Protein AF-A0A7V6SIL3-F1 (afdb_monomer)

Nearest PDB structures (foldseek):
  4f2d-assembly1_A  TM=9.673E-01  e=4.602E-10  Escherichia coli K-12
  7cwv-assembly1_A  TM=9.764E-01  e=1.176E-09  Thermotoga maritima MSB8
  7ch3-assembly1_A  TM=9.805E-01  e=1.644E-09  Thermotoga maritima MSB8
  7cwv-assembly2_B-2  TM=9.806E-01  e=3.437E-09  Thermotoga maritima MSB8
  7ch3-assembly2_E  TM=9.803E-01  e=3.214E-09  Thermotoga maritima MSB8

Secondary structure (DSSP, 8-state):
---TTTT-EEEEEEE--GGGHHHHHHHHHHHHHHHHHHHHT-TT--SEEEE-PPB-SHHHHHHHHHHHHH-TTEEEEEEEESS---GGGTTTT-

pLDDT: mean 96.99, std 4.19, range [65.94, 98.88]

Mean predicted aligned error: 2.57 Å

Solvent-accessible surface area (backbone atoms only — not comparable to full-atom values): 5262 Å² total; per-residue (Å²): 132,82,67,91,37,68,85,32,30,30,38,37,39,35,31,32,44,73,91,64,43,68,70,53,50,50,49,52,47,50,57,50,46,52,52,31,52,52,48,40,69,32,89,90,40,81,41,46,48,42,67,50,78,70,31,49,48,39,67,56,36,26,47,53,40,52,51,46,74,70,35,89,41,42,80,48,74,47,82,44,65,83,43,84,39,69,66,78,37,44,62,81,39,107

Radius of gyration: 13.95 Å; Cα contacts (8 Å, |Δi|>4): 142; chains: 1; bounding box: 27×30×39 Å

Sequence (94 aa):
MRNPFESREIWFLTGSQDLYGPETLEQVAEQSREIAATLDAAASVPVKIVWKPVLKEKDGIRRAMLEANAEDACVGVIAWMHTFSPAKMWIAGL

Structure (mmCIF, N/CA/C/O backbone):
data_AF-A0A7V6SIL3-F1
#
_entry.id   AF-A0A7V6SIL3-F1
#
loop_
_atom_site.group_PDB
_atom_site.id
_atom_site.type_symbol
_atom_site.label_atom_id
_atom_site.label_alt_id
_atom_site.label_comp_id
_atom_site.label_asym_id
_atom_site.label_entity_id
_atom_site.label_seq_id
_atom_site.pdbx_PDB_ins_code
_atom_site.Cartn_x
_atom_site.Cartn_y
_atom_site.Cartn_z
_atom_site.occupancy
_atom_site.B_iso_or_equiv
_atom_site.auth_seq_id
_atom_site.auth_comp_id
_atom_site.auth_asym_id
_atom_site.auth_atom_id
_atom_site.pdbx_PDB_model_num
ATOM 1 N N . MET A 1 1 ? 16.768 -8.830 -23.675 1.00 65.94 1 MET A N 1
ATOM 2 C CA . MET A 1 1 ? 16.440 -9.805 -22.611 1.00 65.94 1 MET A CA 1
ATOM 3 C C . MET A 1 1 ? 14.984 -9.572 -22.239 1.00 65.94 1 MET A C 1
ATOM 5 O O . MET A 1 1 ? 14.604 -8.412 -22.161 1.00 65.94 1 MET A O 1
ATOM 9 N N . ARG A 1 2 ? 14.155 -10.614 -22.115 1.00 81.06 2 ARG A N 1
ATOM 10 C CA . ARG A 1 2 ? 12.747 -10.452 -21.710 1.00 81.06 2 ARG A CA 1
ATOM 11 C C . ARG A 1 2 ? 12.720 -10.008 -20.244 1.00 81.06 2 ARG A C 1
ATOM 13 O O . ARG A 1 2 ? 13.493 -10.558 -19.463 1.00 81.06 2 ARG A O 1
ATOM 20 N N . ASN A 1 3 ? 11.911 -9.009 -19.889 1.00 84.56 3 ASN A N 1
ATOM 21 C CA . ASN A 1 3 ? 11.769 -8.600 -18.492 1.00 84.56 3 ASN A CA 1
ATOM 22 C C . ASN A 1 3 ? 11.131 -9.772 -17.715 1.00 84.56 3 ASN A C 1
ATOM 24 O O . ASN A 1 3 ? 10.008 -10.146 -18.047 1.00 84.56 3 ASN A O 1
ATOM 28 N N . PRO A 1 4 ? 11.808 -10.380 -16.721 1.00 88.88 4 PRO A N 1
ATOM 29 C CA . PRO A 1 4 ? 11.248 -11.508 -15.971 1.00 88.88 4 PRO A CA 1
ATOM 30 C C . PRO A 1 4 ? 10.019 -11.125 -15.129 1.00 88.88 4 PRO A C 1
ATOM 32 O O . PRO A 1 4 ? 9.299 -12.009 -14.674 1.00 88.88 4 PRO A O 1
ATOM 35 N N . PHE A 1 5 ? 9.767 -9.826 -14.944 1.00 94.06 5 PHE A N 1
ATOM 36 C CA . PHE A 1 5 ? 8.622 -9.275 -14.219 1.00 94.06 5 PHE A CA 1
ATOM 37 C C . PHE A 1 5 ? 7.493 -8.801 -15.146 1.00 94.06 5 PHE A C 1
ATOM 39 O O . PHE A 1 5 ? 6.582 -8.106 -14.701 1.00 94.06 5 PHE A O 1
ATOM 46 N N . GLU A 1 6 ? 7.534 -9.159 -16.433 1.00 92.25 6 GLU A N 1
ATOM 47 C CA . GLU A 1 6 ? 6.430 -8.907 -17.363 1.00 92.25 6 GLU A CA 1
ATOM 48 C C . GLU A 1 6 ? 5.114 -9.461 -16.773 1.00 92.25 6 GLU A C 1
ATOM 50 O O . GLU A 1 6 ? 5.058 -10.605 -16.318 1.00 92.25 6 GLU A O 1
ATOM 55 N N . SER A 1 7 ? 4.074 -8.619 -16.718 1.00 94.94 7 SER A N 1
ATOM 56 C CA . SER A 1 7 ? 2.770 -8.916 -16.091 1.00 94.94 7 SER A CA 1
ATOM 57 C C . SER A 1 7 ? 2.788 -9.217 -14.581 1.00 94.94 7 SER A C 1
ATOM 59 O O . SER A 1 7 ? 1.805 -9.742 -14.064 1.00 94.94 7 SER A O 1
ATOM 61 N N . ARG A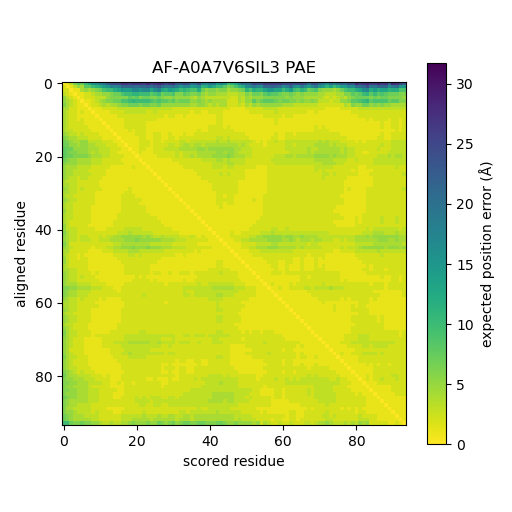 1 8 ? 3.865 -8.884 -13.859 1.00 97.94 8 ARG A N 1
ATOM 62 C CA . ARG A 1 8 ? 3.926 -8.961 -12.390 1.00 97.94 8 ARG A CA 1
ATOM 63 C C . ARG A 1 8 ? 3.754 -7.587 -11.759 1.00 97.94 8 ARG A C 1
ATOM 65 O O . ARG A 1 8 ? 4.125 -6.572 -12.349 1.00 97.94 8 ARG A O 1
ATOM 72 N N . GLU A 1 9 ? 3.233 -7.568 -10.541 1.00 98.50 9 GLU A N 1
ATOM 73 C CA . GLU A 1 9 ? 3.044 -6.353 -9.761 1.00 98.50 9 GLU A CA 1
ATOM 74 C C . GLU A 1 9 ? 3.442 -6.521 -8.295 1.00 98.50 9 GLU A C 1
ATOM 76 O O . GLU A 1 9 ? 3.400 -7.612 -7.729 1.00 98.50 9 GLU A O 1
ATOM 81 N N . ILE A 1 10 ? 3.834 -5.408 -7.683 1.00 98.69 10 ILE A N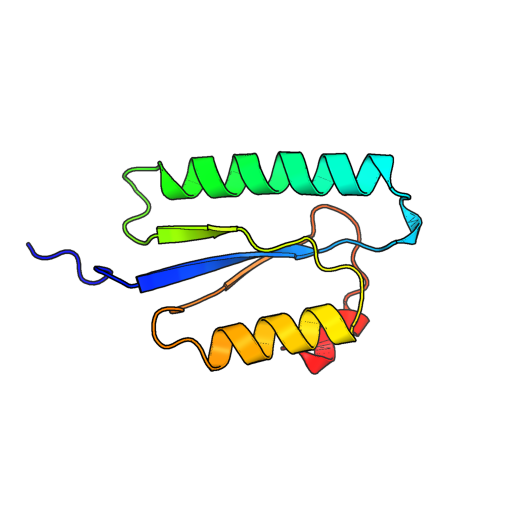 1
ATOM 82 C CA . ILE A 1 10 ? 4.031 -5.275 -6.244 1.00 98.69 10 ILE A CA 1
ATOM 83 C C . ILE A 1 10 ? 2.997 -4.287 -5.720 1.00 98.69 10 ILE A C 1
ATOM 85 O O . ILE A 1 10 ? 2.826 -3.197 -6.271 1.00 98.69 10 ILE A O 1
ATOM 89 N N . TRP A 1 11 ? 2.307 -4.649 -4.643 1.00 98.81 11 TRP A N 1
ATOM 90 C CA . TRP A 1 11 ? 1.315 -3.769 -4.033 1.00 98.81 11 TRP A CA 1
ATOM 91 C C . TRP A 1 11 ? 1.964 -2.818 -3.037 1.00 98.81 11 TRP A C 1
ATOM 93 O O . TRP A 1 11 ? 2.681 -3.241 -2.135 1.00 98.81 11 TRP A O 1
ATOM 103 N N . PHE A 1 12 ? 1.675 -1.528 -3.171 1.00 98.88 12 PHE A N 1
ATOM 104 C CA . PHE A 1 12 ? 2.110 -0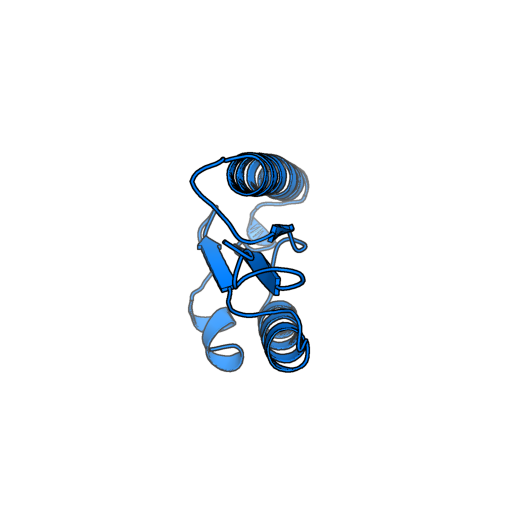.497 -2.239 1.00 98.88 12 PHE A CA 1
ATOM 105 C C . PHE A 1 12 ? 0.998 -0.231 -1.218 1.00 98.88 12 PHE A C 1
ATOM 107 O O . PHE A 1 12 ? -0.022 0.391 -1.526 1.00 98.88 12 PHE A O 1
ATOM 114 N N . LEU A 1 13 ? 1.189 -0.746 -0.005 1.00 98.81 13 LEU A N 1
ATOM 115 C CA . LEU A 1 13 ? 0.246 -0.689 1.105 1.00 98.81 13 LEU A CA 1
ATOM 116 C C . LEU A 1 13 ? 0.653 0.411 2.084 1.00 98.81 13 LEU A C 1
ATOM 118 O O . LEU A 1 13 ? 1.755 0.396 2.634 1.00 98.81 13 LEU A O 1
ATOM 122 N N . THR A 1 14 ? -0.265 1.339 2.346 1.00 98.81 14 THR A N 1
ATOM 123 C CA . THR A 1 14 ? -0.026 2.457 3.268 1.00 98.81 14 THR A CA 1
ATOM 124 C C . THR A 1 14 ? -0.818 2.270 4.553 1.00 98.81 14 THR A C 1
ATOM 126 O O . THR A 1 14 ? -2.033 2.093 4.503 1.00 98.81 14 THR A O 1
ATOM 129 N N . GLY A 1 15 ? -0.142 2.312 5.700 1.00 98.38 15 GLY A N 1
ATOM 130 C CA . GLY A 1 15 ? -0.755 2.183 7.020 1.00 98.38 15 GLY A CA 1
ATOM 131 C C . GLY A 1 15 ? -1.039 3.521 7.694 1.00 98.38 15 GLY A C 1
ATOM 132 O O . GLY A 1 15 ? -0.179 4.402 7.726 1.00 98.38 15 GLY A O 1
ATOM 133 N N . SER A 1 16 ? -2.228 3.642 8.286 1.00 98.31 16 SER A N 1
ATOM 134 C CA . SER A 1 16 ? -2.636 4.760 9.142 1.00 98.31 16 SER A CA 1
ATOM 135 C C . SER A 1 16 ? -3.676 4.302 10.189 1.00 98.31 16 SER A C 1
ATOM 137 O O . SER A 1 16 ? -3.698 3.120 10.546 1.00 98.31 16 SER A O 1
ATOM 139 N N . GLN A 1 17 ? -4.488 5.223 10.719 1.00 97.06 17 GLN A N 1
ATOM 140 C CA . GLN A 1 17 ? -5.622 4.982 11.626 1.00 97.06 17 GLN A CA 1
ATOM 141 C C . GLN A 1 17 ? -6.611 6.159 11.585 1.00 97.06 17 GLN A C 1
ATOM 143 O O . GLN A 1 17 ? -6.219 7.298 11.337 1.00 97.06 17 GLN A O 1
ATOM 148 N N . ASP A 1 18 ? -7.887 5.908 11.887 1.00 95.06 18 ASP A N 1
ATOM 149 C CA . ASP A 1 18 ? -8.946 6.930 11.804 1.00 95.06 18 ASP A CA 1
ATOM 150 C C . ASP A 1 18 ? -8.811 8.081 12.815 1.00 95.06 18 ASP A C 1
ATOM 152 O O . ASP A 1 18 ? -9.398 9.143 12.616 1.00 95.06 18 ASP A O 1
ATOM 156 N N . LEU A 1 19 ? -7.996 7.919 13.867 1.00 96.31 19 LEU A N 1
ATOM 157 C CA . LEU A 1 19 ? -7.761 8.956 14.883 1.00 96.31 19 LEU A CA 1
ATOM 158 C C . LEU A 1 19 ? -7.178 10.260 14.316 1.00 96.31 19 LEU A C 1
ATOM 160 O O . LEU A 1 19 ? -7.245 11.288 14.984 1.00 96.31 19 LEU A O 1
ATOM 164 N N . TYR A 1 20 ? -6.609 10.224 13.111 1.00 94.94 20 TYR A N 1
ATOM 165 C CA . TYR A 1 20 ? -6.043 11.400 12.453 1.00 94.94 20 TYR A CA 1
ATOM 166 C C . TYR A 1 20 ? -7.075 12.265 11.717 1.00 94.94 20 TYR A C 1
ATOM 1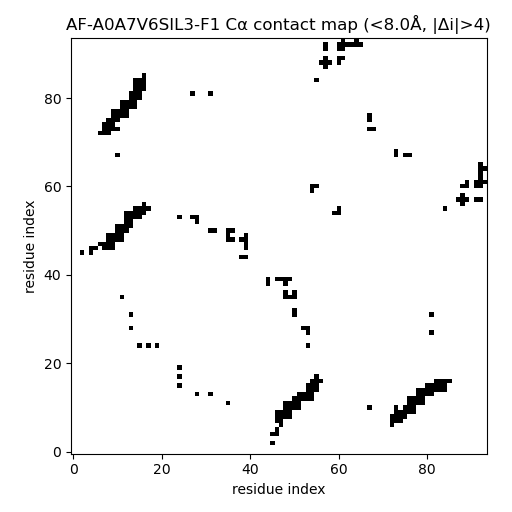68 O O . TYR A 1 20 ? -6.761 13.387 11.339 1.00 94.94 20 TYR A O 1
ATOM 176 N N . GLY A 1 21 ? -8.309 11.784 11.545 1.00 96.94 21 GLY A N 1
ATOM 177 C CA . GLY A 1 21 ? -9.358 12.528 10.852 1.00 96.94 21 GLY A CA 1
ATOM 178 C C . GLY A 1 21 ? -9.218 12.543 9.320 1.00 96.94 21 GLY A C 1
ATOM 179 O O . GLY A 1 21 ? -8.199 12.129 8.764 1.00 96.94 21 GLY A O 1
ATOM 180 N N . PRO A 1 22 ? -10.273 12.981 8.611 1.00 97.38 22 PRO A N 1
ATOM 181 C CA . PRO A 1 22 ? -10.388 12.824 7.161 1.00 97.38 22 PRO A CA 1
ATOM 182 C C . PRO A 1 22 ? -9.344 13.620 6.369 1.00 97.38 22 PRO A C 1
ATOM 184 O O . PRO A 1 22 ? -8.759 13.065 5.448 1.00 97.38 22 PRO A O 1
ATOM 187 N N . GLU A 1 23 ? -9.051 14.863 6.759 1.00 98.06 23 GLU A N 1
ATOM 188 C CA . GLU A 1 23 ? -8.080 15.724 6.064 1.00 98.06 23 GLU A CA 1
ATOM 189 C C . GLU A 1 23 ? -6.672 15.107 6.058 1.00 98.06 23 GLU A C 1
ATOM 191 O O . GLU A 1 23 ? -6.030 14.992 5.016 1.00 98.06 23 GLU A O 1
ATOM 196 N N . THR A 1 24 ? -6.206 14.613 7.211 1.00 97.62 24 THR A N 1
ATOM 197 C CA . THR A 1 24 ? -4.910 13.927 7.287 1.00 97.62 24 THR A CA 1
ATOM 198 C C . THR A 1 24 ? -4.913 12.625 6.489 1.00 97.62 24 THR A C 1
ATOM 200 O O . THR A 1 24 ? -3.918 12.296 5.850 1.00 97.62 24 THR A O 1
ATOM 203 N N . LEU A 1 25 ? -6.017 11.876 6.481 1.00 98.12 25 LEU A N 1
ATOM 204 C CA . LEU A 1 25 ? -6.114 10.645 5.693 1.00 98.12 25 LEU A CA 1
ATOM 205 C C . LEU A 1 25 ? -6.130 10.906 4.180 1.00 98.12 25 LEU A C 1
ATOM 207 O O . LEU A 1 25 ? -5.577 10.103 3.427 1.00 98.12 25 LEU A O 1
ATOM 211 N N . GLU A 1 26 ? -6.722 12.014 3.734 1.00 98.44 26 GLU A N 1
ATOM 212 C CA . GLU A 1 26 ? -6.652 12.470 2.343 1.00 98.44 26 GLU A CA 1
ATOM 213 C C . GLU A 1 26 ? -5.214 12.813 1.954 1.00 98.44 26 GLU A C 1
ATOM 215 O O . GLU A 1 26 ? -4.729 12.314 0.937 1.00 98.44 26 GLU A O 1
ATOM 220 N N . GLN A 1 27 ? -4.500 13.548 2.810 1.00 98.69 27 GLN A N 1
ATOM 221 C CA . GLN A 1 27 ? -3.087 13.860 2.604 1.00 98.69 27 GLN A CA 1
ATOM 222 C C . GLN A 1 27 ? -2.221 12.591 2.538 1.00 98.69 27 GLN A C 1
ATOM 224 O O . GLN A 1 27 ? -1.405 12.443 1.630 1.00 98.69 27 GLN A O 1
ATOM 229 N N . VAL A 1 28 ? -2.427 11.633 3.450 1.00 98.56 28 VAL A N 1
ATOM 230 C CA . VAL A 1 28 ? -1.726 10.335 3.432 1.00 98.56 28 VAL A CA 1
ATOM 231 C C . VAL A 1 28 ? -2.001 9.582 2.128 1.00 98.56 28 VAL A C 1
ATOM 233 O O . VAL A 1 28 ? -1.097 8.968 1.553 1.00 98.56 28 VAL A O 1
ATOM 236 N N . ALA A 1 29 ? -3.242 9.611 1.636 1.00 98.62 29 ALA A N 1
ATOM 237 C CA . ALA A 1 29 ? -3.607 8.969 0.379 1.00 98.62 29 ALA A CA 1
ATOM 238 C C . ALA A 1 29 ? -2.955 9.654 -0.833 1.00 98.62 29 ALA A C 1
ATOM 240 O O . ALA A 1 29 ? -2.513 8.966 -1.748 1.00 98.62 29 ALA A O 1
ATOM 241 N N . GLU A 1 30 ? -2.873 10.983 -0.844 1.00 98.75 30 GLU A N 1
ATOM 242 C CA . GLU A 1 30 ? -2.192 11.751 -1.890 1.00 98.75 30 GLU A CA 1
ATOM 243 C C . GLU A 1 30 ? -0.688 11.451 -1.916 1.00 98.75 30 GLU A C 1
ATOM 245 O O . GLU A 1 30 ? -0.168 10.985 -2.931 1.00 98.75 30 GLU A O 1
ATOM 250 N N . GLN A 1 31 ? -0.015 11.607 -0.775 1.00 98.75 31 GLN A N 1
ATOM 251 C CA . GLN A 1 31 ? 1.433 11.418 -0.647 1.00 98.75 31 GLN A CA 1
ATOM 252 C C . GLN A 1 31 ? 1.854 9.974 -0.958 1.00 98.75 31 GLN A C 1
ATOM 254 O O . GLN A 1 31 ? 2.857 9.734 -1.631 1.00 98.75 31 GLN A O 1
ATOM 259 N N . SER A 1 32 ? 1.064 8.981 -0.535 1.00 98.75 32 SER A N 1
ATOM 260 C CA . SER A 1 32 ? 1.339 7.579 -0.879 1.00 98.75 32 SER A CA 1
ATOM 261 C C . SER A 1 32 ? 1.117 7.250 -2.355 1.00 98.75 32 SER A C 1
ATOM 263 O O . SER A 1 32 ? 1.865 6.433 -2.898 1.00 98.75 32 SER A O 1
ATOM 265 N N . ARG A 1 33 ? 0.138 7.873 -3.030 1.00 98.69 33 ARG A N 1
ATOM 266 C CA . ARG A 1 33 ? -0.029 7.722 -4.487 1.00 98.69 33 ARG A CA 1
ATOM 267 C C . ARG A 1 33 ? 1.150 8.312 -5.244 1.00 98.69 33 ARG A C 1
ATOM 269 O O . ARG A 1 33 ? 1.627 7.677 -6.179 1.00 98.69 33 ARG A O 1
ATOM 276 N N . GLU A 1 34 ? 1.625 9.485 -4.834 1.00 98.75 34 GLU A N 1
ATOM 277 C CA . GLU A 1 34 ? 2.778 10.141 -5.456 1.00 98.75 34 GLU A CA 1
ATOM 278 C C . GLU A 1 34 ? 4.041 9.277 -5.349 1.00 98.75 34 GLU A C 1
ATOM 280 O O . GLU A 1 34 ? 4.728 9.050 -6.347 1.00 98.75 34 GLU A O 1
ATOM 285 N N . ILE A 1 35 ? 4.309 8.713 -4.167 1.00 98.62 35 ILE A N 1
ATOM 286 C CA . ILE A 1 35 ? 5.450 7.811 -3.962 1.00 98.62 35 ILE A CA 1
ATOM 287 C C . ILE A 1 35 ? 5.307 6.547 -4.812 1.00 98.62 35 ILE A C 1
ATOM 289 O O . ILE A 1 35 ? 6.254 6.168 -5.498 1.00 98.62 35 ILE A O 1
ATOM 293 N N . ALA A 1 36 ? 4.136 5.905 -4.812 1.00 98.69 36 ALA A N 1
ATOM 294 C CA . ALA A 1 36 ? 3.908 4.703 -5.610 1.00 98.69 36 ALA A CA 1
ATOM 295 C C . ALA A 1 36 ? 4.088 4.968 -7.115 1.00 98.69 36 ALA A C 1
ATOM 297 O O . ALA A 1 36 ? 4.752 4.185 -7.788 1.00 98.69 36 ALA A O 1
ATOM 298 N N . ALA A 1 37 ? 3.570 6.090 -7.626 1.00 98.69 37 ALA A N 1
ATOM 299 C CA . ALA A 1 37 ? 3.742 6.497 -9.021 1.00 98.69 37 ALA A CA 1
ATOM 300 C C . ALA A 1 37 ? 5.206 6.818 -9.359 1.00 98.69 37 ALA A C 1
ATOM 302 O O . ALA A 1 37 ? 5.691 6.455 -10.428 1.00 98.69 37 ALA A O 1
ATOM 303 N N . THR A 1 38 ? 5.930 7.455 -8.437 1.00 98.56 38 THR A N 1
ATOM 304 C CA . THR A 1 38 ? 7.362 7.736 -8.602 1.00 98.56 38 THR A CA 1
ATOM 305 C C . THR A 1 38 ? 8.176 6.445 -8.673 1.00 98.56 38 THR A C 1
ATOM 307 O O . THR A 1 38 ? 9.080 6.333 -9.499 1.00 98.56 38 THR A O 1
ATOM 310 N N . LEU A 1 39 ? 7.848 5.456 -7.835 1.00 98.31 39 LEU A N 1
ATOM 311 C CA . LEU A 1 39 ? 8.486 4.140 -7.866 1.00 98.31 39 LEU A CA 1
ATOM 312 C C . LEU A 1 39 ? 8.142 3.369 -9.146 1.00 98.31 39 LEU A C 1
ATOM 314 O O . LEU A 1 39 ? 9.042 2.782 -9.734 1.00 98.31 39 LEU A O 1
ATOM 318 N N . ASP A 1 40 ? 6.885 3.404 -9.595 1.00 98.25 40 ASP A N 1
ATOM 319 C CA . ASP A 1 40 ? 6.444 2.762 -10.844 1.00 98.25 40 ASP A CA 1
ATOM 320 C C . ASP A 1 40 ? 7.146 3.348 -12.082 1.00 98.25 40 ASP A C 1
ATOM 322 O O . ASP A 1 40 ? 7.510 2.628 -13.007 1.00 98.25 40 ASP A O 1
ATOM 326 N N . ALA A 1 41 ? 7.389 4.662 -12.086 1.00 98.12 41 ALA A N 1
ATOM 327 C CA . ALA A 1 41 ? 8.063 5.359 -13.181 1.00 98.12 41 ALA A CA 1
ATOM 328 C C . ALA A 1 41 ? 9.599 5.218 -13.161 1.00 98.12 41 ALA A C 1
ATOM 330 O O . ALA A 1 41 ? 10.272 5.620 -14.118 1.00 98.12 41 ALA A O 1
ATOM 331 N N . ALA A 1 42 ? 10.186 4.691 -12.083 1.00 97.75 42 ALA A N 1
ATOM 332 C CA . ALA A 1 42 ? 11.632 4.607 -11.934 1.00 97.75 42 ALA A CA 1
ATOM 333 C C . ALA A 1 42 ? 12.217 3.481 -12.800 1.00 97.75 42 ALA A C 1
ATOM 335 O O . ALA A 1 42 ? 11.931 2.307 -12.600 1.00 97.75 42 ALA A O 1
ATOM 336 N N . ALA A 1 43 ? 13.146 3.815 -13.702 1.00 95.00 43 ALA A N 1
ATOM 337 C CA . ALA A 1 43 ? 13.795 2.832 -14.581 1.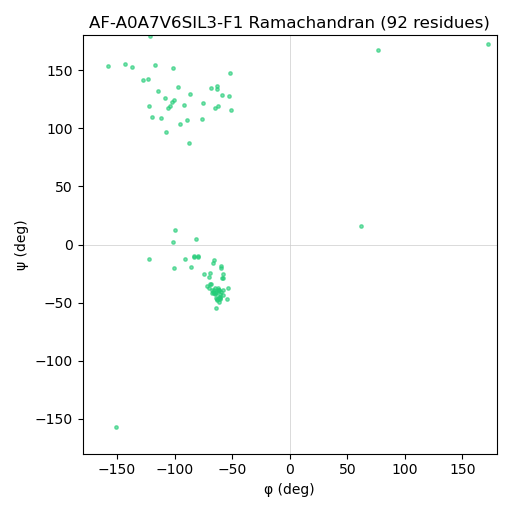00 95.00 43 ALA A CA 1
ATOM 338 C C . ALA A 1 43 ? 14.560 1.716 -13.832 1.00 95.00 43 ALA A C 1
ATOM 340 O O . ALA A 1 43 ? 14.835 0.661 -14.400 1.00 95.00 43 ALA A O 1
ATOM 341 N N . SER A 1 44 ? 14.921 1.945 -12.566 1.00 95.75 44 SER A N 1
ATOM 342 C CA . SER A 1 44 ? 15.554 0.956 -11.685 1.00 95.75 44 SER A CA 1
ATOM 343 C C . SER A 1 44 ? 14.571 -0.045 -11.068 1.00 95.75 44 SER A C 1
ATOM 345 O O . SER A 1 44 ? 15.019 -1.021 -10.466 1.00 95.75 44 SER A O 1
ATOM 347 N N . VAL A 1 45 ? 13.262 0.176 -11.202 1.00 95.69 45 VAL A N 1
ATOM 348 C CA . VAL A 1 45 ? 12.196 -0.685 -10.685 1.00 95.69 45 VAL A CA 1
ATOM 349 C C . VAL A 1 45 ? 11.558 -1.414 -11.875 1.00 95.69 45 VAL A C 1
ATOM 351 O O . VAL A 1 45 ? 10.721 -0.859 -12.576 1.00 95.69 45 VAL A O 1
ATOM 354 N N . PRO A 1 46 ? 11.957 -2.666 -12.166 1.00 94.69 46 PRO A N 1
ATOM 355 C CA . PRO A 1 46 ? 11.531 -3.364 -13.381 1.00 94.69 46 PRO A CA 1
ATOM 356 C C . PRO A 1 46 ? 10.138 -4.012 -13.271 1.00 94.69 46 PRO A C 1
ATOM 358 O O . PRO A 1 46 ? 9.735 -4.732 -14.184 1.00 94.69 46 PRO A O 1
ATOM 361 N N . VAL A 1 47 ? 9.427 -3.813 -12.159 1.00 97.38 47 VAL A N 1
ATOM 362 C CA . VAL A 1 47 ? 8.126 -4.419 -11.842 1.00 97.38 47 VAL A CA 1
ATOM 363 C C . VAL A 1 47 ? 7.101 -3.322 -11.579 1.00 97.38 47 VAL A C 1
ATOM 365 O O . VAL A 1 47 ? 7.431 -2.308 -10.972 1.00 97.38 47 VAL A O 1
ATOM 368 N N . LYS A 1 48 ? 5.858 -3.533 -12.014 1.00 98.06 48 LYS A N 1
ATOM 369 C CA . LYS A 1 48 ? 4.773 -2.567 -11.828 1.00 98.06 48 LYS A CA 1
ATOM 370 C C . LYS A 1 48 ? 4.479 -2.359 -10.341 1.00 98.06 48 LYS A C 1
ATOM 372 O O . LYS A 1 48 ? 4.321 -3.335 -9.604 1.00 98.06 48 LYS A O 1
ATOM 377 N N . ILE A 1 49 ? 4.335 -1.110 -9.912 1.00 98.56 49 ILE A N 1
ATOM 378 C CA . ILE A 1 49 ? 3.924 -0.756 -8.552 1.00 98.56 49 ILE A CA 1
ATOM 379 C C . ILE A 1 49 ? 2.450 -0.353 -8.558 1.00 98.56 49 ILE A C 1
ATOM 381 O O . ILE A 1 49 ? 2.031 0.570 -9.251 1.00 98.56 49 ILE A O 1
ATOM 385 N N . VAL A 1 50 ? 1.638 -1.045 -7.758 1.00 98.69 50 VAL A N 1
ATOM 386 C CA . VAL A 1 50 ? 0.196 -0.794 -7.656 1.00 98.69 50 VAL A CA 1
ATOM 387 C C . VAL A 1 50 ? -0.132 -0.224 -6.291 1.00 98.69 50 VAL A C 1
ATOM 389 O O . VAL A 1 50 ? -0.113 -0.928 -5.283 1.00 98.69 50 VAL A O 1
ATOM 392 N N . TRP A 1 51 ? -0.477 1.060 -6.259 1.00 98.81 51 TRP A N 1
ATOM 393 C CA . TRP A 1 51 ? -1.012 1.692 -5.058 1.00 98.81 51 TRP A CA 1
ATOM 394 C C . TRP A 1 51 ? -2.355 1.069 -4.657 1.00 98.81 51 TRP A C 1
ATOM 396 O O . TRP A 1 51 ? -3.228 0.852 -5.502 1.00 98.81 51 TRP A O 1
ATOM 406 N N . LYS A 1 52 ? -2.536 0.818 -3.357 1.00 98.69 52 LYS A N 1
ATOM 407 C CA . LYS A 1 52 ? -3.810 0.385 -2.771 1.00 98.69 52 LYS A CA 1
ATOM 408 C C . LYS A 1 52 ? -4.330 1.423 -1.769 1.00 98.69 52 LYS A C 1
ATOM 410 O O . LYS A 1 52 ? -3.525 2.152 -1.187 1.00 98.69 52 LYS A O 1
ATOM 415 N N . PRO A 1 53 ? -5.657 1.487 -1.535 1.00 98.25 53 PRO A N 1
ATOM 416 C CA . PRO A 1 53 ? -6.238 2.387 -0.541 1.00 98.25 53 PRO A CA 1
ATOM 417 C C . PRO A 1 53 ? -5.594 2.265 0.847 1.00 98.25 53 PRO A C 1
ATOM 419 O O . PRO A 1 53 ? -5.189 1.179 1.263 1.00 98.25 53 PRO A O 1
ATOM 422 N N . VAL A 1 54 ? -5.535 3.388 1.570 1.00 98.50 54 VAL A N 1
ATOM 423 C CA . VAL A 1 54 ? -4.928 3.473 2.908 1.00 98.50 54 VAL A CA 1
ATOM 424 C C . VAL A 1 54 ? -5.624 2.513 3.876 1.00 98.50 54 VAL A C 1
ATOM 426 O O . VAL A 1 54 ? -6.846 2.530 4.029 1.00 98.50 54 VAL A O 1
ATOM 429 N N . LEU A 1 55 ? -4.824 1.703 4.565 1.00 98.50 55 LEU A N 1
ATOM 430 C CA . LEU A 1 55 ? -5.264 0.707 5.529 1.00 98.50 55 LEU A CA 1
ATOM 431 C C . LEU A 1 55 ? -5.296 1.316 6.933 1.00 98.50 55 LEU A C 1
ATOM 433 O O . LEU A 1 55 ? -4.276 1.777 7.449 1.00 98.50 55 LEU A O 1
ATOM 437 N N . LYS A 1 56 ? -6.480 1.320 7.548 1.00 97.81 56 LYS A N 1
ATOM 438 C CA . LYS A 1 56 ? -6.745 2.042 8.807 1.00 97.81 56 LYS A CA 1
ATOM 439 C C . LYS A 1 56 ? -7.249 1.149 9.938 1.00 97.81 56 LYS A C 1
ATOM 441 O O . LYS A 1 56 ? -7.264 1.570 11.089 1.00 97.81 56 LYS A O 1
ATOM 446 N N . GLU A 1 57 ? -7.635 -0.081 9.611 1.00 97.06 57 GLU A N 1
ATOM 447 C CA . GLU A 1 57 ? -8.247 -1.029 10.535 1.00 97.06 57 GLU A CA 1
ATOM 448 C C . GLU A 1 57 ? -7.776 -2.463 10.269 1.00 97.06 57 GLU A C 1
ATOM 450 O O . GLU A 1 57 ? -7.388 -2.823 9.154 1.00 97.06 57 GLU A O 1
ATOM 455 N N . LYS A 1 58 ? -7.846 -3.299 11.308 1.00 98.00 58 LYS A N 1
ATOM 456 C CA . LYS A 1 58 ? -7.390 -4.696 11.291 1.00 98.00 58 LYS A CA 1
ATOM 457 C C . LYS A 1 58 ? -8.009 -5.520 10.157 1.00 98.00 58 LYS A C 1
ATOM 459 O O . LYS A 1 58 ? -7.293 -6.252 9.476 1.00 98.00 58 LYS A O 1
ATOM 464 N N . ASP A 1 59 ? -9.322 -5.424 9.963 1.00 98.06 59 ASP A N 1
ATOM 465 C CA . ASP A 1 59 ? -10.027 -6.263 8.988 1.00 98.06 59 ASP A CA 1
ATOM 466 C C . ASP A 1 59 ? -9.710 -5.848 7.548 1.00 98.06 59 ASP A C 1
ATOM 468 O O . ASP A 1 59 ? -9.536 -6.714 6.688 1.00 98.06 59 ASP A O 1
ATOM 472 N N . GLY A 1 60 ? -9.543 -4.544 7.305 1.00 98.00 60 GLY A N 1
ATOM 473 C CA . GLY A 1 60 ? -9.051 -4.011 6.037 1.00 98.00 60 GLY A CA 1
ATOM 474 C C . GLY A 1 60 ? -7.635 -4.496 5.720 1.00 98.00 60 GLY A C 1
ATOM 475 O O . GLY A 1 60 ? -7.392 -4.976 4.615 1.00 98.00 60 GLY A O 1
ATOM 476 N N . ILE A 1 61 ? -6.722 -4.461 6.701 1.00 98.56 61 ILE A N 1
ATOM 477 C CA . ILE A 1 61 ? -5.349 -4.974 6.539 1.00 98.56 61 ILE A CA 1
ATOM 478 C C . ILE A 1 61 ? -5.360 -6.470 6.217 1.00 98.56 61 ILE A C 1
ATOM 480 O O . ILE A 1 61 ? -4.737 -6.904 5.249 1.00 98.56 61 ILE A O 1
ATOM 484 N N . ARG A 1 62 ? -6.102 -7.266 6.996 1.00 98.62 62 ARG A N 1
ATOM 485 C CA . ARG A 1 62 ? -6.221 -8.710 6.771 1.00 98.62 62 ARG A CA 1
ATOM 486 C C . ARG A 1 62 ? -6.769 -9.019 5.379 1.00 98.62 62 ARG A C 1
ATOM 488 O O . ARG A 1 62 ? -6.267 -9.924 4.719 1.00 98.62 62 ARG A O 1
ATOM 495 N N . ARG A 1 63 ? -7.794 -8.289 4.934 1.00 98.62 63 ARG A N 1
ATOM 496 C CA . ARG A 1 63 ? -8.380 -8.474 3.603 1.00 98.62 63 ARG A CA 1
ATOM 497 C C . ARG A 1 63 ? -7.371 -8.159 2.502 1.00 98.62 63 ARG A C 1
ATOM 499 O O . ARG A 1 63 ? -7.192 -8.997 1.630 1.00 98.62 63 ARG A O 1
ATOM 506 N N . ALA A 1 64 ? -6.670 -7.030 2.588 1.00 98.50 64 ALA A N 1
ATOM 507 C CA . ALA A 1 64 ? -5.664 -6.650 1.598 1.00 98.50 64 ALA A CA 1
ATOM 508 C C . ALA A 1 64 ? -4.550 -7.702 1.459 1.00 98.50 64 ALA A C 1
ATOM 510 O O . ALA A 1 64 ? -4.135 -8.008 0.347 1.00 9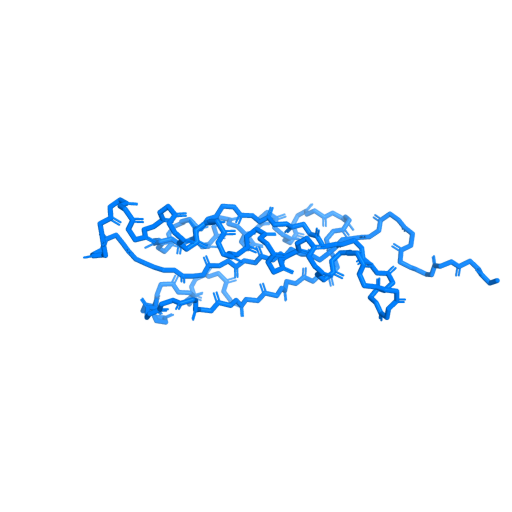8.50 64 ALA A O 1
ATOM 511 N N . MET A 1 65 ? -4.104 -8.303 2.567 1.00 98.44 65 MET A N 1
ATOM 512 C CA . MET A 1 65 ? -3.093 -9.369 2.532 1.00 98.44 65 MET A CA 1
ATOM 513 C C . MET A 1 65 ? -3.629 -10.682 1.941 1.00 98.44 65 MET A C 1
ATOM 515 O O . MET A 1 65 ? -2.921 -11.363 1.204 1.00 98.44 65 MET A O 1
ATOM 519 N N . LEU A 1 66 ? -4.889 -11.040 2.216 1.00 98.56 66 LEU A N 1
ATOM 520 C CA . LEU A 1 66 ? -5.529 -12.203 1.589 1.00 98.56 66 LEU A CA 1
ATOM 521 C C . LEU A 1 66 ? -5.726 -12.003 0.082 1.00 98.56 66 LEU A C 1
ATOM 523 O O . LEU A 1 66 ? -5.492 -12.932 -0.683 1.00 98.56 66 LEU A O 1
ATOM 527 N N . GLU A 1 67 ? -6.128 -10.803 -0.338 1.00 98.62 67 GLU A N 1
ATOM 528 C CA . GLU A 1 67 ? -6.244 -10.443 -1.753 1.00 98.62 67 GLU A CA 1
ATOM 529 C C . GLU A 1 67 ? -4.874 -10.477 -2.442 1.00 98.62 67 GLU A C 1
ATOM 531 O O . GLU A 1 67 ? -4.762 -11.040 -3.526 1.00 98.62 67 GLU A O 1
ATOM 536 N N . ALA A 1 68 ? -3.822 -9.97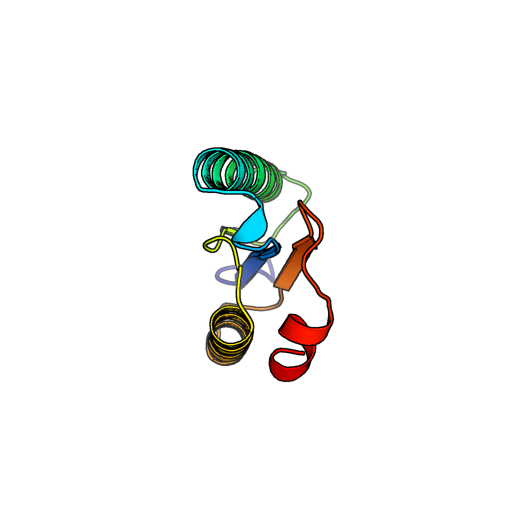1 -1.790 1.00 98.50 68 ALA A N 1
ATOM 537 C CA . ALA A 1 68 ? -2.457 -10.041 -2.308 1.00 98.50 68 ALA A CA 1
ATOM 538 C C . ALA A 1 68 ? -1.976 -11.491 -2.493 1.00 98.50 68 ALA A C 1
ATOM 540 O O . ALA A 1 68 ? -1.319 -11.784 -3.483 1.00 98.50 68 ALA A O 1
ATOM 541 N N . ASN A 1 69 ? -2.324 -12.399 -1.573 1.00 98.25 69 ASN A N 1
ATOM 542 C CA . ASN A 1 69 ? -1.994 -13.826 -1.682 1.00 98.25 69 ASN A CA 1
ATOM 543 C C . ASN A 1 69 ? -2.771 -14.554 -2.788 1.00 98.25 69 ASN A C 1
ATOM 545 O O . ASN A 1 69 ? -2.308 -15.581 -3.278 1.00 98.25 69 ASN A O 1
ATOM 549 N N . ALA A 1 70 ? -3.974 -14.082 -3.118 1.00 98.38 70 ALA A N 1
ATOM 550 C CA . ALA A 1 70 ? -4.844 -14.704 -4.114 1.00 98.38 70 ALA A CA 1
ATOM 551 C C . ALA A 1 70 ? -4.627 -14.158 -5.537 1.00 98.38 70 ALA A C 1
ATOM 553 O O . ALA A 1 70 ? -5.152 -14.728 -6.490 1.00 98.38 70 ALA A O 1
ATOM 554 N N . GLU A 1 71 ? -3.895 -13.054 -5.680 1.00 98.44 71 GLU A N 1
ATOM 555 C CA . GLU A 1 71 ? -3.602 -12.420 -6.962 1.00 98.44 71 GLU A CA 1
ATOM 556 C C . GLU A 1 71 ? -2.315 -12.996 -7.567 1.00 98.44 71 GLU A C 1
ATOM 558 O O . GLU A 1 71 ? -1.214 -12.677 -7.124 1.00 98.44 71 GLU A O 1
ATOM 563 N N . ASP A 1 72 ? -2.442 -13.808 -8.621 1.00 97.94 72 ASP A N 1
ATOM 564 C CA . ASP A 1 72 ? -1.305 -14.455 -9.294 1.00 97.94 72 ASP A CA 1
ATOM 565 C C . ASP A 1 72 ? -0.279 -13.447 -9.845 1.00 97.94 72 ASP A C 1
ATOM 567 O O . ASP A 1 72 ? 0.913 -13.760 -9.969 1.00 97.94 72 ASP A O 1
ATOM 571 N N . ALA A 1 73 ? -0.710 -12.234 -10.211 1.00 98.19 73 ALA A N 1
ATOM 572 C CA . ALA A 1 73 ? 0.193 -11.181 -10.666 1.00 98.19 73 ALA A CA 1
ATOM 573 C C . ALA A 1 73 ? 0.996 -10.551 -9.513 1.00 98.19 73 ALA A C 1
ATOM 575 O O . ALA A 1 73 ? 2.090 -10.032 -9.752 1.00 98.19 73 ALA A O 1
ATOM 576 N N . CYS A 1 74 ? 0.482 -10.604 -8.280 1.00 98.44 74 CYS A N 1
ATOM 577 C CA . CYS A 1 74 ? 1.084 -9.997 -7.102 1.00 98.44 74 CYS A CA 1
ATOM 578 C C . CYS A 1 74 ? 2.264 -10.845 -6.618 1.00 98.44 74 CYS A C 1
ATOM 580 O O . CYS A 1 74 ? 2.109 -11.932 -6.070 1.00 98.44 74 CYS A O 1
ATOM 582 N N . VAL A 1 75 ? 3.479 -10.335 -6.813 1.00 97.62 75 VAL A N 1
ATOM 583 C CA . VAL A 1 75 ? 4.720 -11.025 -6.422 1.00 97.62 75 VAL A CA 1
ATOM 584 C C . VAL A 1 75 ? 5.321 -10.481 -5.129 1.00 97.62 75 VAL A C 1
ATOM 586 O O . VAL A 1 75 ? 6.384 -10.930 -4.701 1.00 97.62 75 VAL A O 1
ATOM 589 N N . GLY A 1 76 ? 4.662 -9.508 -4.499 1.00 98.00 76 GLY A N 1
ATOM 590 C CA . GLY A 1 76 ? 5.098 -8.954 -3.228 1.00 98.00 76 GLY A CA 1
ATOM 591 C C . GLY A 1 76 ? 4.306 -7.731 -2.788 1.00 98.00 76 GLY A C 1
ATOM 592 O O . GLY A 1 76 ? 3.506 -7.162 -3.531 1.00 98.00 76 GLY A O 1
ATOM 593 N N . VAL A 1 77 ? 4.583 -7.301 -1.559 1.00 98.56 77 VAL A N 1
ATOM 594 C CA . VAL A 1 77 ? 4.003 -6.098 -0.960 1.00 98.56 77 VAL A CA 1
ATOM 595 C C . VAL A 1 77 ? 5.107 -5.184 -0.433 1.00 98.56 77 VAL A C 1
ATOM 597 O O . VAL A 1 77 ? 6.098 -5.642 0.133 1.00 98.56 77 VAL A O 1
ATOM 600 N N . ILE A 1 78 ? 4.918 -3.879 -0.592 1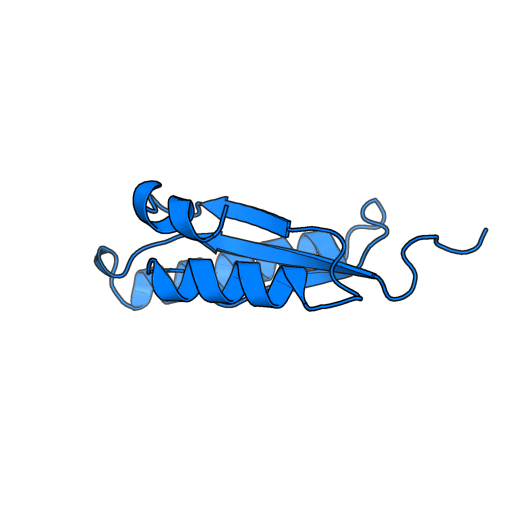.00 98.62 78 ILE A N 1
ATOM 601 C CA . ILE A 1 78 ? 5.662 -2.829 0.103 1.00 98.62 78 ILE A CA 1
ATOM 602 C C . ILE A 1 78 ? 4.715 -2.262 1.153 1.00 98.62 78 ILE A C 1
ATOM 604 O O . ILE A 1 78 ? 3.674 -1.712 0.806 1.00 98.62 78 ILE A O 1
ATOM 608 N N . ALA A 1 79 ? 5.063 -2.392 2.430 1.00 98.06 79 ALA A N 1
ATOM 609 C CA . ALA A 1 79 ? 4.285 -1.824 3.525 1.00 98.06 79 ALA A CA 1
ATOM 610 C C . ALA A 1 79 ? 4.976 -0.566 4.064 1.00 98.06 79 ALA A C 1
ATOM 612 O O . ALA A 1 79 ? 6.094 -0.638 4.573 1.00 98.06 79 ALA A O 1
ATOM 613 N N . TRP A 1 80 ? 4.299 0.580 3.985 1.00 98.44 80 TRP A N 1
ATOM 614 C CA . TRP A 1 80 ? 4.796 1.854 4.500 1.00 98.44 80 TRP A CA 1
ATOM 615 C C . TRP A 1 80 ? 3.828 2.455 5.521 1.00 98.44 80 TRP A C 1
ATOM 617 O O . TRP A 1 80 ? 2.667 2.738 5.228 1.00 98.44 80 TRP A O 1
ATOM 627 N N . MET A 1 81 ? 4.304 2.640 6.753 1.00 98.00 81 MET A N 1
ATOM 628 C CA . MET A 1 81 ? 3.528 3.263 7.826 1.00 98.00 81 MET A CA 1
ATOM 629 C C . MET A 1 81 ? 3.730 4.777 7.764 1.00 98.00 81 MET A C 1
ATOM 631 O O . MET A 1 81 ? 4.643 5.311 8.391 1.00 98.00 81 MET A O 1
ATOM 635 N N . HIS A 1 82 ? 2.905 5.456 6.965 1.00 97.56 82 HIS A N 1
ATOM 636 C CA . HIS A 1 82 ? 2.995 6.905 6.761 1.00 97.56 82 HIS A CA 1
ATOM 637 C C . HIS A 1 82 ? 2.790 7.680 8.070 1.00 97.56 82 HIS A C 1
ATOM 639 O O . HIS A 1 82 ? 3.445 8.687 8.337 1.00 97.56 82 HIS A O 1
ATOM 645 N N . THR A 1 83 ? 1.867 7.202 8.897 1.00 97.00 83 THR A N 1
ATOM 646 C CA . THR A 1 83 ? 1.650 7.675 10.266 1.00 97.00 83 THR A CA 1
ATOM 647 C C . THR A 1 83 ? 1.821 6.505 11.230 1.00 97.00 83 THR A C 1
ATOM 649 O O . THR A 1 83 ? 2.023 5.363 10.809 1.00 97.00 83 THR A O 1
ATOM 652 N N . PHE A 1 84 ? 1.665 6.738 12.537 1.00 97.62 84 PHE A N 1
ATOM 653 C CA . PHE A 1 84 ? 1.571 5.612 13.463 1.00 97.62 84 PHE A CA 1
ATOM 654 C C . PHE A 1 84 ? 0.332 4.771 13.120 1.00 97.62 84 PHE A C 1
ATOM 656 O O . PHE A 1 84 ? -0.795 5.263 13.136 1.00 97.62 84 PHE A O 1
ATOM 663 N N . SER A 1 85 ? 0.564 3.505 12.781 1.00 96.88 85 SER A N 1
ATOM 664 C CA . SER A 1 85 ? -0.459 2.489 12.554 1.00 96.88 85 SER A CA 1
ATOM 665 C C . SER A 1 85 ? -0.202 1.378 13.573 1.00 96.88 85 SER A C 1
ATOM 667 O O . SER A 1 85 ? 0.833 0.711 13.483 1.00 96.88 85 SER A O 1
ATOM 669 N N . PRO A 1 86 ? -1.063 1.204 14.595 1.00 97.50 86 PRO A N 1
ATOM 670 C CA . PRO A 1 86 ? -0.837 0.218 15.645 1.00 97.50 86 PRO A CA 1
ATOM 671 C C . PRO A 1 86 ? -0.533 -1.178 15.085 1.00 97.50 86 PRO A C 1
ATOM 673 O O . PRO A 1 86 ? -1.393 -1.826 14.488 1.00 97.50 86 PRO A O 1
ATOM 676 N N . ALA A 1 87 ? 0.680 -1.679 15.336 1.00 97.75 87 ALA A N 1
ATOM 677 C CA . ALA A 1 87 ? 1.170 -2.936 14.761 1.00 97.75 87 ALA A CA 1
ATOM 678 C C . ALA A 1 87 ? 0.279 -4.150 15.092 1.00 97.75 87 ALA A C 1
ATOM 680 O O . ALA A 1 87 ? 0.191 -5.095 14.313 1.00 97.75 87 ALA A O 1
ATOM 681 N N . LYS A 1 88 ? -0.470 -4.105 16.205 1.00 97.81 88 LYS A N 1
ATOM 682 C CA . LYS A 1 88 ? -1.451 -5.142 16.565 1.00 97.81 88 LYS A CA 1
ATOM 683 C C . LYS A 1 88 ? -2.536 -5.345 15.493 1.00 97.81 88 LYS A C 1
ATOM 685 O O . LYS A 1 88 ? -3.058 -6.451 15.375 1.00 97.81 88 LYS A O 1
ATOM 690 N N . MET A 1 89 ? -2.873 -4.315 14.713 1.00 97.75 89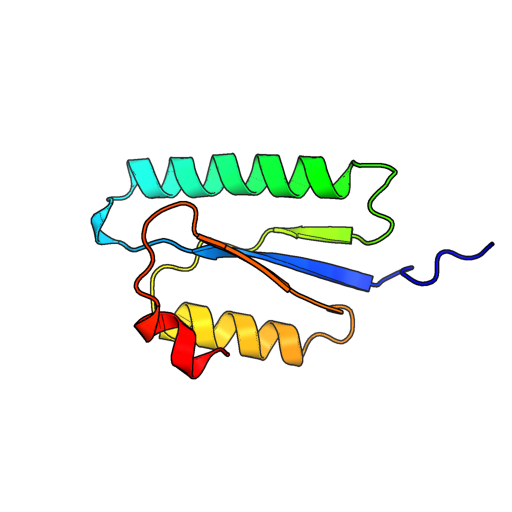 MET A N 1
ATOM 691 C CA . MET A 1 89 ? -3.834 -4.427 13.607 1.00 97.75 89 MET A CA 1
ATOM 692 C C . MET A 1 89 ? -3.288 -5.254 12.435 1.00 97.75 89 MET A C 1
ATOM 694 O O . MET A 1 89 ? -4.069 -5.853 11.705 1.00 97.75 89 MET A O 1
ATOM 698 N N . TRP A 1 90 ? -1.964 -5.334 12.292 1.00 98.25 90 TRP A N 1
ATOM 699 C CA . TRP A 1 90 ? -1.294 -6.028 11.193 1.00 98.25 90 TRP A CA 1
ATOM 700 C C . TRP A 1 90 ? -1.088 -7.526 11.447 1.00 98.25 90 TRP A C 1
ATOM 702 O O . TRP A 1 90 ? -0.956 -8.281 10.494 1.00 98.25 90 TRP A O 1
ATOM 712 N N . ILE A 1 91 ? -1.145 -7.976 12.709 1.00 98.25 91 ILE A N 1
ATOM 713 C CA . ILE A 1 91 ? -0.860 -9.369 13.113 1.00 98.25 91 ILE A CA 1
ATOM 714 C C . ILE A 1 91 ? -1.684 -10.404 12.340 1.00 98.25 91 ILE A C 1
ATOM 716 O O . ILE A 1 91 ? -1.190 -11.481 12.066 1.00 98.25 91 ILE A O 1
ATOM 720 N N . ALA A 1 92 ? -2.952 -10.123 12.033 1.00 96.81 92 ALA A N 1
ATOM 721 C CA . ALA A 1 92 ? -3.805 -11.102 11.354 1.00 96.81 92 ALA A CA 1
ATOM 722 C C . ALA A 1 92 ? -3.627 -11.121 9.825 1.00 96.81 92 ALA A C 1
ATOM 724 O O . ALA A 1 92 ? -4.230 -11.970 9.169 1.00 96.81 92 ALA A O 1
ATOM 725 N N . GLY A 1 93 ? -2.902 -10.146 9.268 1.00 94.75 93 GLY A N 1
ATOM 726 C CA . GLY A 1 93 ? -2.577 -10.072 7.845 1.00 94.75 93 GLY A CA 1
ATOM 727 C C . GLY A 1 93 ? -1.157 -10.542 7.512 1.00 94.75 93 GLY A C 1
ATOM 728 O O . GLY A 1 93 ? -0.911 -10.865 6.357 1.00 94.75 93 GLY A O 1
ATOM 729 N N . LEU A 1 94 ? -0.254 -10.572 8.497 1.00 93.38 94 LEU A N 1
ATOM 730 C CA . LEU A 1 94 ? 1.121 -11.075 8.385 1.00 93.38 94 LEU A CA 1
ATOM 731 C C . LEU A 1 94 ? 1.209 -12.525 8.874 1.00 93.38 94 LEU A C 1
ATOM 733 O O . LEU A 1 94 ? 2.026 -13.275 8.302 1.00 93.38 94 LEU A O 1
#

Foldseek 3Di:
DPLPLVLAEEEEEEEDACVVPDVVLVVSLVVSVVVQVVLQPDPVNSHHYHYDRYDHALVSLLVVLVVLVVDPRHPYYDYHHPDDHPCVSNVNSD